Protein AF-A0A366D692-F1 (afdb_monomer_lite)

Foldseek 3Di:
DDPPQPVQLVVLQVLCVVVCVVLDDPLVVLVCLVVLVCVVSLVSVVVVVPDDPVRSVVVSVVSSVPSVSSVCSNCVPPDPSSNVVSVVSNVVVVPPPPPDDDDD

Sequence (104 aa):
MGDVTPEYRELVAATFAGDYADGAVDHDALRRIHAGAFDPWLSVLDRSGLFDAHALANLAERWRADPRVLLDALLADADDVTRRRWLSAWSALNQPSESAKDYA

Organism: NCBI:txid208602

Radius of gyration: 15.49 Å; chains: 1; bounding box: 27×56×32 Å

Secondary structure (DSSP, 8-state):
-----SHHHHHHHHHHTTTSTT----HHHHHHHHTT--HHHHHHHHHHT-S-HHHHHHHHHHHHH-THHHHHHHTSSS-HHHHHHHHHHHHHHHS----S----

pLDDT: mean 76.45, std 12.73, range [39.16, 88.94]

Structure (mmCIF, N/CA/C/O backbone):
data_AF-A0A366D692-F1
#
_entry.id   AF-A0A366D692-F1
#
loop_
_atom_site.group_PDB
_atom_site.id
_atom_site.type_symbol
_atom_site.label_atom_id
_atom_site.label_alt_id
_atom_site.label_comp_id
_atom_site.label_asym_id
_atom_site.label_entity_id
_atom_site.label_seq_id
_atom_site.pdbx_PDB_ins_code
_atom_site.Cartn_x
_atom_site.Cartn_y
_atom_site.Cartn_z
_atom_site.occupancy
_atom_site.B_iso_or_equiv
_atom_site.auth_seq_id
_atom_site.auth_comp_id
_atom_site.auth_asym_id
_atom_site.auth_atom_id
_atom_site.pdbx_PDB_model_num
ATOM 1 N N . MET A 1 1 ? 6.276 -20.454 11.772 1.00 39.16 1 MET A N 1
ATOM 2 C CA . MET A 1 1 ? 5.204 -19.620 11.195 1.00 39.16 1 MET A CA 1
ATOM 3 C C . MET A 1 1 ? 5.908 -18.643 10.276 1.00 39.16 1 MET A C 1
ATOM 5 O O . MET A 1 1 ? 6.674 -17.838 10.782 1.00 39.16 1 MET A O 1
ATOM 9 N N . GLY A 1 2 ? 5.842 -18.882 8.963 1.00 45.62 2 GLY A N 1
ATOM 10 C CA . GLY A 1 2 ? 6.670 -18.183 7.978 1.00 45.62 2 GLY A CA 1
ATOM 11 C C . GLY A 1 2 ? 6.321 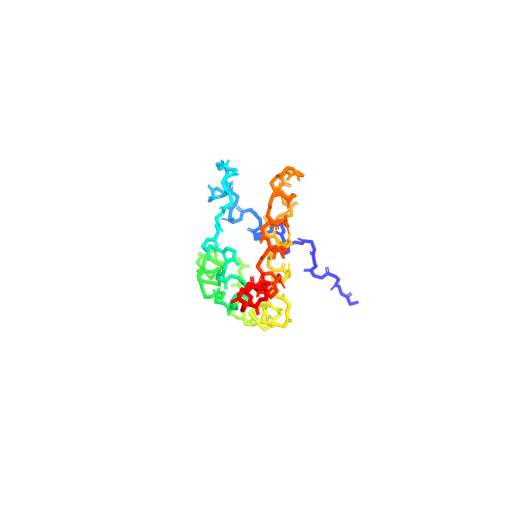-16.703 7.920 1.00 45.62 2 GLY A C 1
ATOM 12 O O . GLY A 1 2 ? 5.152 -16.344 7.812 1.00 45.62 2 GLY A O 1
ATOM 13 N N . ASP A 1 3 ? 7.344 -15.875 8.044 1.00 48.22 3 ASP A N 1
ATOM 14 C CA . ASP A 1 3 ? 7.315 -14.440 7.816 1.00 48.22 3 ASP A CA 1
ATOM 15 C C . ASP A 1 3 ? 6.992 -14.205 6.328 1.00 48.22 3 ASP A C 1
ATOM 17 O O . ASP A 1 3 ? 7.857 -14.328 5.470 1.00 48.22 3 ASP A O 1
ATOM 21 N N . VAL A 1 4 ? 5.721 -13.966 5.989 1.00 54.50 4 VAL A N 1
ATOM 22 C CA . VAL A 1 4 ? 5.256 -13.730 4.599 1.00 54.50 4 VAL A CA 1
ATOM 23 C C . VAL A 1 4 ? 5.596 -12.299 4.132 1.00 54.50 4 VAL A C 1
ATOM 25 O O . VAL A 1 4 ? 4.884 -11.704 3.330 1.00 54.50 4 VAL A O 1
ATOM 28 N N . THR A 1 5 ? 6.617 -11.667 4.708 1.00 58.22 5 THR A N 1
ATOM 29 C CA . THR A 1 5 ? 6.722 -10.201 4.746 1.00 58.22 5 THR A CA 1
ATOM 30 C C . THR A 1 5 ? 7.781 -9.524 3.865 1.00 58.22 5 THR A C 1
ATOM 32 O O . THR A 1 5 ? 7.616 -8.318 3.677 1.00 58.22 5 THR A O 1
ATOM 35 N N . PRO A 1 6 ? 8.761 -10.201 3.228 1.00 57.41 6 PRO A N 1
ATOM 36 C CA . PRO A 1 6 ? 9.577 -9.580 2.176 1.00 57.41 6 PRO A CA 1
ATOM 37 C C . PRO A 1 6 ? 8.974 -9.741 0.766 1.00 57.41 6 PRO A C 1
ATOM 39 O O . PRO A 1 6 ? 8.683 -8.726 0.134 1.00 57.41 6 PRO A O 1
ATOM 42 N N . GLU A 1 7 ? 8.635 -10.965 0.329 1.00 68.12 7 GLU A N 1
ATOM 43 C CA . GLU A 1 7 ? 8.206 -11.228 -1.063 1.00 68.12 7 GLU A CA 1
ATOM 44 C C . GLU A 1 7 ? 6.994 -10.393 -1.489 1.00 68.12 7 GLU A C 1
ATOM 46 O O . GLU A 1 7 ? 6.952 -9.832 -2.579 1.00 68.12 7 GLU A O 1
ATOM 51 N N . TYR A 1 8 ? 6.003 -10.255 -0.608 1.00 74.31 8 TYR A N 1
ATOM 52 C CA . TYR A 1 8 ? 4.818 -9.457 -0.898 1.00 74.31 8 TYR A CA 1
ATOM 53 C C . TYR A 1 8 ? 5.155 -7.968 -1.108 1.00 74.31 8 TYR A C 1
ATOM 55 O O . TYR A 1 8 ? 4.624 -7.337 -2.021 1.00 74.31 8 TYR A O 1
ATOM 63 N N . ARG A 1 9 ? 6.042 -7.398 -0.284 1.00 73.38 9 ARG A N 1
ATOM 64 C CA . ARG A 1 9 ? 6.427 -5.983 -0.393 1.00 73.38 9 ARG A CA 1
ATOM 65 C C . ARG A 1 9 ? 7.209 -5.734 -1.673 1.00 73.38 9 ARG A C 1
ATOM 67 O O . ARG A 1 9 ? 6.956 -4.742 -2.344 1.00 73.38 9 ARG A O 1
ATOM 74 N N . GLU A 1 10 ? 8.095 -6.661 -2.022 1.00 75.19 10 GLU A N 1
ATOM 75 C CA . GLU A 1 10 ? 8.878 -6.625 -3.256 1.00 75.19 10 GLU A CA 1
ATOM 76 C C . GLU A 1 10 ? 7.977 -6.728 -4.494 1.00 75.19 10 GLU A C 1
ATOM 78 O O . GLU A 1 10 ? 8.127 -5.940 -5.424 1.00 75.19 10 GLU A O 1
ATOM 83 N N . LEU A 1 11 ? 6.978 -7.620 -4.490 1.00 74.56 11 LEU A N 1
ATOM 84 C CA . LEU A 1 11 ? 6.018 -7.755 -5.593 1.00 74.56 11 LEU A CA 1
ATOM 85 C C . LEU A 1 11 ? 5.143 -6.507 -5.761 1.00 74.56 11 LEU A C 1
ATOM 87 O O . LEU A 1 11 ? 4.903 -6.073 -6.889 1.00 74.56 11 LEU A O 1
ATOM 91 N N . VAL A 1 12 ? 4.681 -5.907 -4.659 1.00 75.62 12 VAL A N 1
ATOM 92 C CA . VAL A 1 12 ? 3.951 -4.633 -4.709 1.00 75.62 12 VAL A CA 1
ATOM 93 C C . VAL A 1 12 ? 4.858 -3.529 -5.242 1.00 75.62 12 VAL A C 1
ATOM 95 O O . VAL A 1 12 ? 4.493 -2.883 -6.219 1.00 75.62 12 VAL A O 1
ATOM 98 N N . ALA A 1 13 ? 6.054 -3.350 -4.680 1.00 76.62 13 ALA A N 1
ATOM 99 C CA . ALA A 1 13 ? 7.000 -2.344 -5.152 1.00 76.62 13 ALA A CA 1
ATOM 100 C C . ALA A 1 13 ? 7.297 -2.504 -6.651 1.00 76.62 13 ALA A C 1
ATOM 102 O O . ALA A 1 13 ? 7.159 -1.544 -7.400 1.00 76.62 13 ALA A O 1
ATOM 103 N N . ALA A 1 14 ? 7.587 -3.723 -7.114 1.00 77.12 14 ALA A N 1
ATOM 104 C CA . ALA A 1 14 ? 7.856 -4.013 -8.520 1.00 77.12 14 ALA A CA 1
ATOM 105 C C . ALA A 1 14 ? 6.653 -3.723 -9.434 1.00 77.12 14 ALA A C 1
ATOM 107 O O . ALA A 1 14 ? 6.826 -3.200 -10.533 1.00 77.12 14 ALA A O 1
ATOM 108 N N . THR A 1 15 ? 5.430 -4.021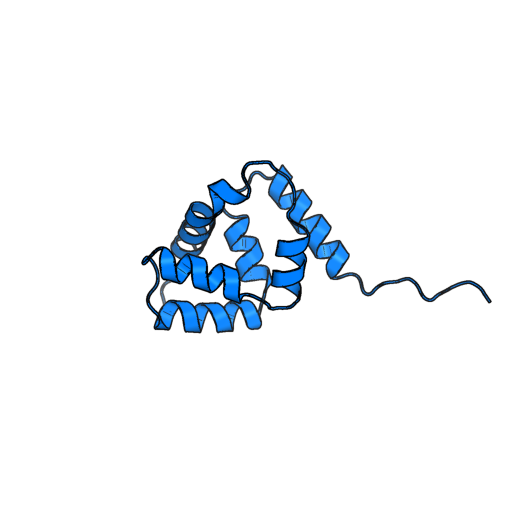 -8.978 1.00 76.12 15 THR A N 1
ATOM 109 C CA . THR A 1 15 ? 4.200 -3.764 -9.747 1.00 76.12 15 THR A CA 1
ATOM 110 C C . THR A 1 15 ? 3.961 -2.266 -9.948 1.00 76.12 15 THR A C 1
ATOM 112 O O . THR A 1 15 ? 3.455 -1.861 -10.994 1.00 76.12 15 THR A O 1
ATOM 115 N N . PHE A 1 16 ? 4.347 -1.438 -8.973 1.00 71.00 16 PHE A N 1
ATOM 116 C CA . PHE A 1 16 ? 4.100 0.003 -8.998 1.00 71.00 16 PHE A CA 1
ATOM 117 C C . PHE A 1 16 ? 5.341 0.869 -9.286 1.00 71.00 16 PHE A C 1
ATOM 119 O O . PHE A 1 16 ? 5.210 2.084 -9.428 1.00 71.00 16 PHE A O 1
ATOM 126 N N . ALA A 1 17 ? 6.533 0.282 -9.422 1.00 66.50 17 ALA A N 1
ATOM 127 C CA . ALA A 1 17 ? 7.794 1.006 -9.617 1.00 66.50 17 ALA A CA 1
ATOM 128 C C . ALA A 1 17 ? 7.772 1.971 -10.819 1.00 66.50 17 ALA A C 1
ATOM 130 O O . ALA A 1 17 ? 8.396 3.028 -10.776 1.00 66.50 17 ALA A O 1
ATOM 131 N N . GLY A 1 18 ? 7.022 1.642 -11.878 1.00 57.88 18 GLY A N 1
ATOM 132 C CA . GLY A 1 18 ? 6.878 2.493 -13.065 1.00 57.88 18 GLY A CA 1
ATOM 133 C C . GLY A 1 18 ? 5.959 3.707 -12.888 1.00 57.88 18 GLY A C 1
ATOM 134 O O . GLY A 1 18 ? 6.144 4.700 -13.585 1.00 57.88 18 GLY A O 1
ATOM 135 N N . ASP A 1 19 ? 5.005 3.652 -11.955 1.00 63.16 19 ASP A N 1
ATOM 136 C CA . ASP A 1 19 ? 4.025 4.727 -11.714 1.00 63.16 19 ASP A CA 1
ATOM 137 C C . ASP A 1 19 ? 4.627 5.850 -10.846 1.00 63.16 19 ASP A C 1
ATOM 139 O O . ASP A 1 19 ? 4.260 7.017 -10.956 1.00 63.16 19 ASP A O 1
ATOM 143 N N . TYR A 1 20 ? 5.627 5.504 -10.025 1.00 59.84 20 TYR A N 1
ATOM 144 C CA . TYR A 1 20 ? 6.264 6.404 -9.057 1.00 59.84 20 TYR A CA 1
ATOM 145 C C . TYR A 1 20 ? 7.677 6.875 -9.454 1.00 59.84 20 TYR A C 1
ATOM 147 O O . TYR A 1 20 ? 8.319 7.610 -8.698 1.00 59.84 20 TYR A O 1
ATOM 155 N N . ALA A 1 21 ? 8.161 6.490 -10.640 1.00 53.28 21 ALA A N 1
ATOM 156 C CA . ALA A 1 21 ? 9.529 6.744 -11.106 1.00 53.28 21 ALA A CA 1
ATOM 157 C C . ALA A 1 21 ? 9.885 8.236 -11.303 1.00 53.28 21 ALA A C 1
ATOM 159 O O . ALA A 1 21 ? 11.065 8.577 -11.314 1.00 53.28 21 ALA A O 1
ATOM 160 N N . ASP A 1 22 ? 8.902 9.139 -11.413 1.00 57.84 22 ASP A N 1
ATOM 161 C CA . ASP A 1 22 ? 9.153 10.583 -11.594 1.00 57.84 22 ASP A CA 1
ATOM 162 C C . ASP A 1 22 ? 9.508 11.313 -10.277 1.00 57.84 22 ASP A C 1
ATOM 164 O O . ASP A 1 22 ? 9.791 12.509 -10.257 1.00 57.84 22 ASP A O 1
ATOM 168 N N . GLY A 1 23 ? 9.498 10.616 -9.132 1.00 56.47 23 GLY A N 1
ATOM 169 C CA . GLY A 1 23 ? 9.880 11.194 -7.834 1.00 56.47 23 GLY A CA 1
ATOM 170 C C . GLY A 1 23 ? 8.892 12.234 -7.280 1.00 56.47 23 GLY A C 1
ATOM 171 O O . GLY A 1 23 ? 9.128 12.820 -6.213 1.00 56.47 23 GLY A O 1
ATOM 172 N N . ALA A 1 24 ? 7.771 12.454 -7.970 1.00 61.53 24 ALA A N 1
ATOM 173 C CA . ALA A 1 24 ? 6.638 13.210 -7.469 1.00 61.53 24 ALA A CA 1
ATOM 174 C C . ALA A 1 24 ? 5.881 12.374 -6.426 1.00 61.53 24 ALA A C 1
ATOM 176 O O . ALA A 1 24 ? 5.527 11.218 -6.655 1.00 61.53 24 ALA A O 1
ATOM 177 N N . VAL A 1 25 ? 5.640 12.956 -5.249 1.00 65.81 25 VAL A N 1
ATOM 178 C CA . VAL A 1 25 ? 4.751 12.339 -4.259 1.00 65.81 25 VAL A CA 1
ATOM 179 C C . VAL A 1 25 ? 3.334 12.467 -4.792 1.00 65.81 25 VAL A C 1
ATOM 181 O O . VAL A 1 25 ? 2.819 13.581 -4.909 1.00 65.81 25 VAL A O 1
ATOM 184 N N . ASP A 1 26 ? 2.689 11.344 -5.083 1.00 78.62 26 ASP A N 1
ATOM 185 C CA . ASP A 1 26 ? 1.287 11.361 -5.471 1.00 78.62 26 ASP A CA 1
ATOM 186 C C . ASP A 1 26 ? 0.423 11.590 -4.218 1.00 78.62 26 ASP A C 1
ATOM 188 O O . ASP A 1 26 ? 0.091 10.681 -3.453 1.00 78.62 26 ASP A O 1
ATOM 192 N N . HIS A 1 27 ? 0.128 12.863 -3.939 1.00 76.50 27 HIS A N 1
ATOM 193 C CA . HIS A 1 27 ? -0.644 13.271 -2.760 1.00 76.50 27 HIS A CA 1
ATOM 194 C C . HIS A 1 27 ? -2.069 12.704 -2.773 1.00 76.50 27 HIS A C 1
ATOM 196 O O . HIS A 1 27 ? -2.682 12.547 -1.715 1.00 76.50 27 HIS A O 1
ATOM 202 N N . ASP A 1 28 ? -2.608 12.417 -3.955 1.00 80.44 28 ASP A N 1
ATOM 203 C CA . ASP A 1 28 ? -3.949 11.877 -4.134 1.00 80.44 28 ASP A CA 1
ATOM 204 C C . ASP A 1 28 ? -3.970 10.377 -3.802 1.00 80.44 28 ASP A C 1
ATOM 206 O O . ASP A 1 28 ? -4.826 9.917 -3.041 1.00 80.44 28 ASP A O 1
ATOM 210 N N . ALA A 1 29 ? -2.949 9.637 -4.247 1.00 82.44 29 ALA A N 1
ATOM 211 C CA . ALA A 1 29 ? -2.669 8.280 -3.792 1.00 82.44 29 ALA A CA 1
ATOM 212 C C . ALA A 1 29 ? -2.498 8.229 -2.263 1.00 82.44 29 ALA A C 1
ATOM 214 O O . ALA A 1 29 ? -3.170 7.448 -1.590 1.00 82.44 29 ALA A O 1
ATOM 215 N N . LEU A 1 30 ? -1.680 9.117 -1.690 1.00 84.56 30 LEU A N 1
ATOM 216 C CA . LEU A 1 30 ? -1.425 9.160 -0.248 1.00 84.56 30 LEU A CA 1
ATOM 217 C C . LEU A 1 30 ? -2.708 9.394 0.570 1.00 84.56 30 LEU A C 1
ATOM 219 O O . LEU A 1 30 ? -2.942 8.712 1.568 1.00 84.56 30 LEU A O 1
ATOM 223 N N . ARG A 1 31 ? -3.575 10.314 0.122 1.00 84.38 31 ARG A N 1
ATOM 224 C CA . ARG A 1 31 ? -4.884 10.568 0.748 1.00 84.38 31 ARG A CA 1
ATOM 225 C C . ARG A 1 31 ? -5.827 9.380 0.639 1.00 84.38 31 ARG A C 1
ATOM 227 O O . ARG A 1 31 ? -6.526 9.088 1.602 1.00 84.38 31 ARG A O 1
ATOM 234 N N . ARG A 1 32 ? -5.856 8.687 -0.500 1.00 86.06 32 ARG A N 1
ATOM 235 C CA . ARG A 1 32 ? -6.677 7.479 -0.673 1.00 86.06 32 ARG A CA 1
ATOM 236 C C . ARG A 1 32 ? -6.223 6.344 0.246 1.00 86.06 32 ARG A C 1
ATOM 238 O O . ARG A 1 32 ? -7.077 5.727 0.876 1.00 86.06 32 ARG A O 1
ATOM 245 N N . ILE A 1 33 ? -4.912 6.116 0.379 1.00 87.38 33 ILE A N 1
ATOM 246 C CA . ILE A 1 33 ? -4.348 5.139 1.332 1.00 87.38 33 ILE A CA 1
ATOM 247 C C . ILE A 1 33 ? -4.744 5.522 2.760 1.00 87.38 33 ILE A C 1
ATOM 249 O O . ILE A 1 33 ? -5.210 4.679 3.523 1.00 87.38 33 ILE A O 1
ATOM 253 N N . HIS A 1 34 ? -4.612 6.803 3.111 1.00 85.06 34 HIS A N 1
ATOM 254 C CA . HIS A 1 34 ? -4.977 7.317 4.433 1.00 85.06 34 HIS A CA 1
ATOM 255 C C . HIS A 1 34 ? -6.478 7.185 4.733 1.00 85.06 34 HIS A C 1
ATOM 257 O O . HIS A 1 34 ? -6.854 6.808 5.838 1.00 85.06 34 HIS A O 1
ATOM 263 N N . ALA A 1 35 ? -7.334 7.393 3.730 1.00 85.06 35 ALA A N 1
ATOM 264 C CA . ALA A 1 35 ? -8.785 7.228 3.822 1.00 85.06 35 ALA A CA 1
ATOM 265 C C . ALA A 1 35 ? -9.260 5.760 3.771 1.00 85.06 35 ALA A C 1
ATOM 267 O O . ALA A 1 35 ? -10.462 5.505 3.856 1.00 85.06 35 ALA A O 1
ATOM 268 N N . GLY A 1 36 ? -8.354 4.790 3.603 1.00 85.56 36 GLY A N 1
ATOM 269 C CA . GLY A 1 36 ? -8.696 3.368 3.504 1.00 85.56 36 GLY A CA 1
ATOM 270 C C . GLY A 1 36 ? -9.273 2.935 2.150 1.00 85.56 36 GLY A C 1
ATOM 271 O O . GLY A 1 36 ? -9.840 1.846 2.027 1.00 85.56 36 GLY A O 1
ATOM 272 N N . ALA A 1 37 ? -9.155 3.777 1.124 1.00 87.69 37 ALA A N 1
ATOM 273 C CA . ALA A 1 37 ? -9.688 3.537 -0.211 1.00 87.69 37 ALA A CA 1
ATOM 274 C C . ALA A 1 37 ? -8.722 2.687 -1.053 1.00 87.69 37 ALA A C 1
ATOM 276 O O . ALA A 1 37 ? -8.176 3.171 -2.035 1.00 87.69 37 ALA A O 1
ATOM 277 N N . PHE A 1 38 ? -8.504 1.423 -0.675 1.00 87.75 38 PHE A N 1
ATOM 278 C CA . PHE A 1 38 ? -7.477 0.566 -1.293 1.00 87.75 38 PHE A CA 1
ATOM 279 C C . PHE A 1 38 ? -7.871 -0.141 -2.601 1.00 87.75 38 PHE A C 1
ATOM 281 O O . PHE A 1 38 ? -7.051 -0.830 -3.204 1.00 87.75 38 PHE A O 1
ATOM 288 N N . ASP A 1 39 ? -9.115 0.026 -3.041 1.00 85.31 39 ASP A N 1
ATOM 289 C CA . ASP A 1 39 ? -9.690 -0.604 -4.236 1.00 85.31 39 ASP A CA 1
ATOM 290 C C . ASP A 1 39 ? -8.823 -0.511 -5.515 1.00 85.31 39 ASP A C 1
ATOM 292 O O . ASP A 1 39 ? -8.632 -1.536 -6.179 1.00 85.31 39 ASP A O 1
ATOM 296 N N . PRO A 1 40 ? -8.214 0.650 -5.856 1.00 84.12 40 PRO A N 1
ATOM 297 C CA . PRO A 1 40 ? -7.371 0.738 -7.046 1.00 84.12 40 PRO A CA 1
ATOM 298 C C . PRO A 1 40 ? -6.077 -0.078 -6.923 1.00 84.12 40 PRO A C 1
ATOM 300 O O . PRO A 1 40 ? -5.647 -0.663 -7.913 1.00 84.12 40 PRO A O 1
ATOM 303 N N . TRP A 1 41 ? -5.488 -0.198 -5.727 1.00 87.75 41 TRP A N 1
ATOM 304 C CA . TRP A 1 41 ? -4.310 -1.050 -5.524 1.00 87.75 41 TRP A CA 1
ATOM 305 C C . TRP A 1 41 ? -4.673 -2.531 -5.614 1.00 87.75 41 TRP A C 1
ATOM 307 O O . TRP A 1 41 ? -3.976 -3.280 -6.292 1.00 87.75 41 TRP A O 1
ATOM 317 N N . LEU A 1 42 ? -5.789 -2.950 -5.005 1.00 87.06 42 LEU A N 1
ATOM 318 C CA . LEU A 1 42 ? -6.273 -4.333 -5.107 1.00 87.06 42 LEU A CA 1
ATOM 319 C C . LEU A 1 42 ? -6.586 -4.716 -6.556 1.00 87.06 42 LEU A C 1
ATOM 321 O O . LEU A 1 42 ? -6.215 -5.801 -6.981 1.00 87.06 42 LEU A O 1
ATOM 325 N N . SER A 1 43 ? -7.202 -3.816 -7.326 1.00 86.19 43 SER A N 1
ATOM 326 C CA . SER A 1 43 ? -7.520 -4.050 -8.742 1.00 86.19 43 SER A CA 1
ATOM 327 C C . SER A 1 43 ? -6.272 -4.230 -9.611 1.00 86.19 43 SER A C 1
ATOM 329 O O . SER A 1 43 ? -6.275 -5.015 -10.558 1.00 86.19 43 SER A O 1
ATOM 331 N N . VAL A 1 44 ? -5.191 -3.506 -9.307 1.00 85.25 44 VAL A N 1
ATOM 332 C CA . VAL A 1 44 ? -3.907 -3.670 -10.005 1.00 85.25 44 VAL A CA 1
ATOM 333 C C . VAL A 1 44 ? -3.246 -4.997 -9.627 1.00 85.25 44 VAL A C 1
ATOM 335 O O . VAL A 1 44 ? -2.744 -5.690 -10.510 1.00 85.25 44 VAL A O 1
ATOM 338 N N . LEU A 1 45 ? -3.289 -5.384 -8.347 1.00 84.38 45 LEU A N 1
ATOM 339 C CA . LEU A 1 45 ? -2.758 -6.670 -7.879 1.00 84.38 45 LEU A CA 1
ATOM 340 C C . LEU A 1 45 ? -3.567 -7.873 -8.388 1.00 84.38 45 LEU A C 1
ATOM 342 O O . LEU A 1 45 ? -2.989 -8.912 -8.682 1.00 84.38 45 LEU A O 1
ATOM 346 N N . ASP A 1 46 ? -4.882 -7.732 -8.537 1.00 86.06 46 ASP A N 1
ATOM 347 C CA . ASP A 1 46 ? -5.742 -8.729 -9.183 1.00 86.06 46 ASP A CA 1
ATOM 348 C C . ASP A 1 46 ? -5.368 -8.891 -10.663 1.00 86.06 46 ASP A C 1
ATOM 350 O O . ASP A 1 46 ? -5.139 -9.999 -11.149 1.00 86.06 46 ASP A O 1
ATOM 354 N N . ARG A 1 47 ? -5.182 -7.769 -11.373 1.00 82.94 47 ARG A N 1
ATOM 355 C CA . ARG A 1 47 ? -4.795 -7.773 -12.790 1.00 82.94 47 ARG A CA 1
ATOM 356 C C . ARG A 1 47 ? -3.380 -8.297 -13.034 1.00 82.94 47 ARG A C 1
ATOM 358 O O . ARG A 1 47 ? -3.123 -8.815 -14.121 1.00 82.94 47 ARG A O 1
ATOM 365 N N . SER A 1 48 ? -2.465 -8.163 -12.075 1.00 80.56 48 SER A N 1
ATOM 366 C CA . SER A 1 48 ? -1.114 -8.717 -12.213 1.00 80.56 48 SER A CA 1
ATOM 367 C C . SER A 1 48 ? -1.119 -10.249 -12.222 1.00 80.56 48 SER A C 1
ATOM 369 O O . SER A 1 48 ? -0.174 -10.853 -12.726 1.00 80.56 48 SER A O 1
ATOM 371 N N . GLY A 1 49 ? -2.180 -10.881 -11.698 1.00 82.19 49 GLY A N 1
ATOM 372 C CA . GLY A 1 49 ? -2.308 -12.336 -11.604 1.00 82.19 49 GLY A CA 1
ATOM 373 C C . GLY A 1 49 ? -1.335 -12.976 -10.610 1.00 82.19 49 GLY A C 1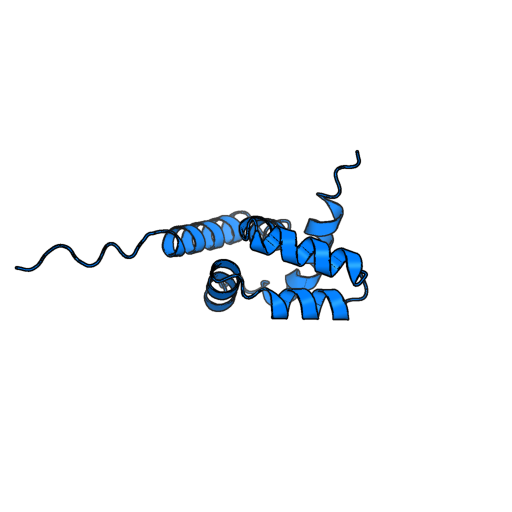
ATOM 374 O O . GLY A 1 49 ? -1.223 -14.198 -10.569 1.00 82.19 49 GLY A O 1
ATOM 375 N N . LEU A 1 50 ? -0.621 -12.163 -9.823 1.00 79.06 50 LEU A N 1
ATOM 376 C CA . LEU A 1 50 ? 0.366 -12.614 -8.837 1.00 79.06 50 LEU A CA 1
ATOM 377 C C . LEU A 1 50 ? -0.276 -12.998 -7.498 1.00 79.06 50 LEU A C 1
ATOM 379 O O . LEU A 1 50 ? 0.363 -13.650 -6.676 1.00 79.06 50 LEU A O 1
ATOM 383 N N . PHE A 1 51 ? -1.523 -12.580 -7.271 1.00 82.31 51 PHE A N 1
ATOM 384 C CA . PHE A 1 51 ? -2.241 -12.775 -6.018 1.00 82.31 51 PHE A CA 1
ATOM 385 C C . PHE A 1 51 ? -3.576 -13.477 -6.255 1.00 82.31 51 PHE A C 1
ATOM 387 O O . PHE A 1 51 ? -4.392 -13.027 -7.054 1.00 82.31 51 PHE A O 1
ATOM 394 N N . ASP A 1 52 ? -3.830 -14.548 -5.504 1.00 83.06 52 ASP A N 1
ATOM 395 C CA . ASP A 1 52 ? -5.147 -15.180 -5.455 1.00 83.06 52 ASP A CA 1
ATOM 396 C C . ASP A 1 52 ? -6.174 -14.299 -4.727 1.00 83.06 52 ASP A C 1
ATOM 398 O O . ASP A 1 52 ? -5.841 -13.524 -3.824 1.00 83.06 52 ASP A O 1
ATOM 402 N N . ALA A 1 53 ? -7.462 -14.509 -5.018 1.00 84.81 53 ALA A N 1
ATOM 403 C CA . ALA A 1 53 ? -8.567 -13.782 -4.384 1.00 84.81 53 ALA A CA 1
ATOM 404 C C . ALA A 1 53 ? -8.540 -13.843 -2.841 1.00 84.81 53 ALA A C 1
ATOM 406 O O . ALA A 1 53 ? -8.880 -12.871 -2.166 1.00 84.81 53 ALA A O 1
ATOM 407 N N . HIS A 1 54 ? -8.096 -14.967 -2.265 1.00 85.12 54 HIS A N 1
ATOM 408 C CA . HIS A 1 54 ? -7.954 -15.108 -0.812 1.00 85.12 54 HIS A CA 1
ATOM 409 C C . HIS A 1 54 ? -6.797 -14.261 -0.257 1.00 85.12 54 HIS A C 1
ATOM 411 O O . HIS A 1 54 ? -6.916 -13.674 0.819 1.00 85.12 54 HIS A O 1
ATOM 417 N N . ALA A 1 55 ? -5.687 -14.169 -0.996 1.00 84.94 55 ALA A N 1
ATOM 418 C CA . ALA A 1 55 ? -4.553 -13.333 -0.623 1.00 84.94 55 ALA A CA 1
ATOM 419 C C . ALA A 1 55 ? -4.934 -11.847 -0.681 1.00 84.94 55 ALA A C 1
ATOM 421 O O . ALA A 1 55 ? -4.654 -11.119 0.268 1.00 84.94 55 ALA A O 1
ATOM 422 N N . LEU A 1 56 ? -5.651 -11.424 -1.728 1.00 86.38 56 LEU A N 1
ATOM 423 C CA . LEU A 1 56 ? -6.162 -10.056 -1.868 1.00 86.38 56 LEU A CA 1
ATOM 424 C C . LEU A 1 56 ? -7.138 -9.676 -0.750 1.00 86.38 56 LEU A C 1
ATOM 426 O O . LEU A 1 56 ? -7.032 -8.584 -0.196 1.00 86.38 56 LEU A O 1
ATOM 430 N N . ALA A 1 57 ? -8.054 -10.574 -0.375 1.00 87.12 57 ALA A N 1
ATOM 431 C CA . ALA A 1 57 ? -8.996 -10.331 0.717 1.00 87.12 57 ALA A CA 1
ATOM 432 C C . ALA A 1 57 ? -8.276 -10.133 2.062 1.00 87.12 57 ALA A C 1
ATOM 434 O O . ALA A 1 57 ? -8.509 -9.138 2.747 1.00 87.12 57 ALA A O 1
ATOM 435 N N . ASN A 1 58 ? -7.343 -11.028 2.399 1.00 87.31 58 ASN A N 1
ATOM 436 C CA . ASN A 1 58 ? -6.540 -10.919 3.619 1.00 87.31 58 ASN A CA 1
ATOM 437 C C . ASN A 1 58 ? -5.693 -9.635 3.623 1.00 87.31 58 ASN A C 1
ATOM 439 O O . ASN A 1 58 ? -5.547 -8.951 4.636 1.00 87.31 58 ASN A O 1
ATOM 443 N N . LEU A 1 59 ? -5.162 -9.266 2.460 1.00 84.56 59 LEU A N 1
ATOM 444 C CA . LEU A 1 59 ? -4.368 -8.064 2.301 1.00 84.56 59 LEU A CA 1
ATOM 445 C C . LEU A 1 59 ? -5.197 -6.789 2.490 1.00 84.56 59 LEU A C 1
ATOM 447 O O . LEU A 1 59 ? -4.766 -5.879 3.198 1.00 84.56 59 LEU A O 1
ATOM 451 N N . ALA A 1 60 ? -6.413 -6.759 1.945 1.00 87.69 60 ALA A N 1
ATOM 452 C CA . ALA A 1 60 ? -7.359 -5.669 2.138 1.00 87.69 60 ALA A CA 1
ATOM 453 C C . ALA A 1 60 ? -7.722 -5.476 3.619 1.00 87.69 60 ALA A C 1
ATOM 455 O O . ALA A 1 60 ? -7.782 -4.342 4.097 1.00 87.69 60 ALA A O 1
ATOM 456 N N . GLU A 1 61 ? -7.937 -6.565 4.364 1.00 88.69 61 GLU A N 1
ATOM 457 C CA . GLU A 1 61 ? -8.171 -6.497 5.812 1.00 88.69 61 GLU A CA 1
ATOM 458 C C . GLU A 1 61 ? -6.954 -5.939 6.553 1.00 88.69 61 GLU A C 1
ATOM 460 O O . GLU A 1 61 ? -7.091 -5.071 7.417 1.00 88.69 61 GLU A O 1
ATOM 465 N N . ARG A 1 62 ? -5.751 -6.372 6.168 1.00 88.44 62 ARG A N 1
ATOM 466 C CA . ARG A 1 62 ? -4.498 -5.925 6.784 1.00 88.44 62 ARG A CA 1
ATOM 467 C C . ARG A 1 62 ? -4.225 -4.445 6.537 1.00 88.44 62 ARG A C 1
ATOM 469 O O . ARG A 1 62 ? -3.832 -3.742 7.461 1.00 88.44 62 ARG A O 1
ATOM 476 N N . TRP A 1 63 ? -4.479 -3.961 5.324 1.00 88.94 63 TRP A N 1
ATOM 477 C CA . TRP A 1 63 ? -4.356 -2.545 4.983 1.00 88.94 63 TRP A CA 1
ATOM 478 C C . TRP A 1 63 ? -5.411 -1.683 5.677 1.00 88.94 63 TRP A C 1
ATOM 480 O O . TRP A 1 63 ? -5.114 -0.568 6.092 1.00 88.94 63 TRP A O 1
ATOM 490 N N . ARG A 1 64 ? -6.638 -2.190 5.854 1.00 86.81 64 ARG A N 1
ATOM 491 C CA . ARG A 1 64 ? -7.675 -1.498 6.640 1.00 86.81 64 ARG A CA 1
ATOM 492 C C . ARG A 1 64 ? -7.323 -1.412 8.119 1.00 86.81 64 ARG A C 1
ATOM 494 O O . ARG A 1 64 ? -7.631 -0.402 8.742 1.00 86.81 64 ARG A O 1
ATOM 501 N N . ALA A 1 65 ? -6.697 -2.450 8.668 1.00 88.62 65 ALA A N 1
ATOM 502 C CA . ALA A 1 65 ? -6.221 -2.446 10.045 1.00 88.62 65 ALA A CA 1
ATOM 503 C C . ALA A 1 65 ? -5.021 -1.504 10.236 1.00 88.62 65 ALA A C 1
ATOM 505 O O . ALA A 1 65 ? -4.966 -0.786 11.233 1.00 88.62 65 ALA A O 1
ATOM 506 N N . ASP A 1 66 ? -4.081 -1.490 9.284 1.00 86.12 66 ASP A N 1
ATOM 507 C CA . ASP A 1 66 ? -2.937 -0.581 9.291 1.00 86.12 66 ASP A CA 1
ATOM 508 C C . ASP A 1 66 ? -2.564 -0.111 7.866 1.00 86.12 66 ASP A C 1
ATOM 510 O O . ASP A 1 66 ? -1.847 -0.813 7.140 1.00 86.12 66 ASP A O 1
ATOM 514 N N . PRO A 1 67 ? -2.988 1.099 7.449 1.00 86.88 67 PRO A N 1
ATOM 515 C CA . PRO A 1 67 ? -2.708 1.623 6.110 1.00 86.88 67 PRO A CA 1
ATOM 516 C C . PRO A 1 67 ? -1.213 1.866 5.865 1.00 86.88 67 PRO A C 1
ATOM 518 O O . PRO A 1 67 ? -0.772 1.948 4.715 1.00 86.88 67 PRO A O 1
ATOM 521 N N . ARG A 1 68 ? -0.401 1.936 6.931 1.00 84.56 68 ARG A N 1
ATOM 522 C CA . ARG A 1 68 ? 1.058 2.040 6.817 1.00 84.56 68 ARG A CA 1
ATOM 523 C C . ARG A 1 68 ? 1.688 0.809 6.180 1.00 84.56 68 ARG A C 1
ATOM 525 O O . ARG A 1 68 ? 2.742 0.943 5.572 1.00 84.56 68 ARG A O 1
ATOM 532 N N . VAL A 1 69 ? 1.048 -0.358 6.265 1.00 86.31 69 VAL A N 1
ATOM 533 C CA . VAL A 1 69 ? 1.552 -1.590 5.641 1.00 86.31 69 VAL A CA 1
ATOM 534 C C . VAL A 1 69 ? 1.656 -1.440 4.124 1.00 86.31 69 VAL A C 1
ATOM 536 O O . VAL A 1 69 ? 2.642 -1.880 3.536 1.00 86.31 69 VAL A O 1
ATOM 539 N N . LEU A 1 70 ? 0.667 -0.803 3.490 1.00 85.00 70 LEU A N 1
ATOM 540 C CA . LEU A 1 70 ? 0.705 -0.523 2.054 1.00 85.00 70 LEU A CA 1
ATOM 541 C C . LEU A 1 70 ? 1.762 0.537 1.729 1.00 85.00 70 LEU A C 1
ATOM 543 O O . LEU A 1 70 ? 2.536 0.358 0.795 1.00 85.00 70 LEU A O 1
ATOM 547 N N . LEU A 1 71 ? 1.834 1.609 2.523 1.00 84.62 71 LEU A N 1
ATOM 548 C CA . LEU A 1 71 ? 2.828 2.668 2.334 1.00 84.62 71 LEU A CA 1
ATOM 549 C C . LEU A 1 71 ? 4.265 2.127 2.389 1.00 84.62 71 LEU A C 1
ATOM 551 O O . LEU A 1 71 ? 5.078 2.449 1.529 1.00 84.62 71 LEU A O 1
ATOM 555 N N . ASP A 1 72 ? 4.574 1.294 3.380 1.00 84.56 72 ASP A N 1
ATOM 556 C CA . ASP A 1 72 ? 5.899 0.691 3.543 1.00 84.56 72 ASP A CA 1
ATOM 557 C C . ASP A 1 72 ? 6.230 -0.266 2.386 1.00 84.56 72 ASP A C 1
ATOM 559 O O . ASP A 1 72 ? 7.359 -0.284 1.905 1.00 84.56 72 ASP A O 1
ATOM 563 N N . ALA A 1 73 ? 5.229 -0.999 1.879 1.00 84.81 73 ALA A N 1
ATOM 564 C CA . ALA A 1 73 ? 5.378 -1.860 0.706 1.00 84.81 73 ALA A CA 1
ATOM 565 C C . ALA A 1 73 ? 5.671 -1.061 -0.575 1.00 84.81 73 ALA A C 1
ATOM 567 O O . ALA A 1 73 ? 6.567 -1.428 -1.326 1.00 84.81 73 ALA A O 1
ATOM 568 N N . LEU A 1 74 ? 4.976 0.059 -0.801 1.00 81.44 74 LEU A N 1
ATOM 569 C CA . LEU A 1 74 ? 5.240 0.953 -1.938 1.00 81.44 74 LEU A CA 1
ATOM 570 C C . LEU A 1 74 ? 6.642 1.580 -1.875 1.00 81.44 74 LEU A C 1
ATOM 572 O O . LEU A 1 74 ? 7.243 1.864 -2.906 1.00 81.44 74 LEU A O 1
ATOM 576 N N . LEU A 1 75 ? 7.171 1.783 -0.667 1.00 81.06 75 LEU A N 1
ATOM 577 C CA . LEU A 1 75 ? 8.477 2.397 -0.420 1.00 81.06 75 LEU A CA 1
ATOM 578 C C . LEU A 1 75 ? 9.611 1.380 -0.220 1.00 81.06 75 LEU A C 1
ATOM 580 O O . LEU A 1 75 ? 10.720 1.786 0.148 1.00 81.06 75 LEU A O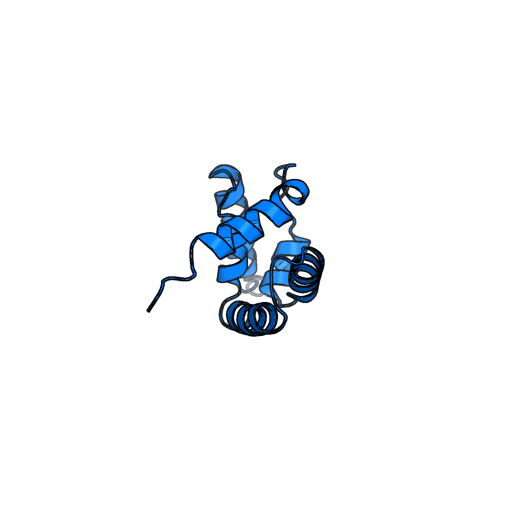 1
ATOM 584 N N . ALA A 1 76 ? 9.358 0.085 -0.429 1.00 82.81 76 ALA A N 1
ATOM 585 C CA . ALA A 1 76 ? 10.355 -0.959 -0.207 1.00 82.81 76 ALA A CA 1
ATOM 586 C C . ALA A 1 76 ? 11.563 -0.796 -1.148 1.00 82.81 76 ALA A C 1
ATOM 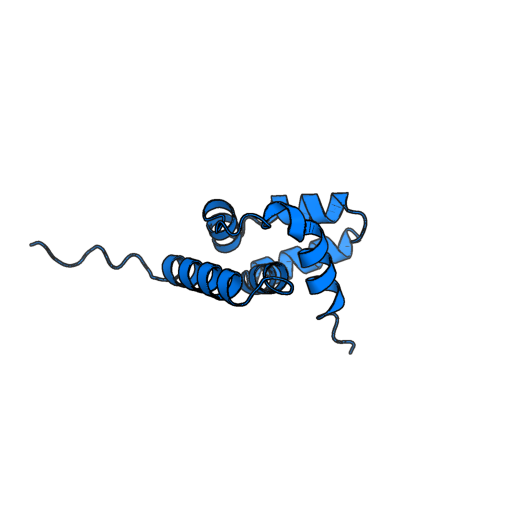588 O O . ALA A 1 76 ? 12.698 -0.824 -0.677 1.00 82.81 76 ALA A O 1
ATOM 589 N N . ASP A 1 77 ? 11.310 -0.524 -2.432 1.00 74.94 77 ASP A N 1
ATOM 590 C CA . ASP A 1 77 ? 12.344 -0.319 -3.463 1.00 74.94 77 ASP A CA 1
ATOM 591 C C . ASP A 1 77 ? 12.690 1.167 -3.696 1.00 74.94 77 ASP A C 1
ATOM 593 O O . ASP A 1 77 ? 13.625 1.508 -4.410 1.00 74.94 77 ASP A O 1
ATOM 597 N N . ALA A 1 78 ? 11.949 2.085 -3.067 1.00 76.62 78 ALA A N 1
ATOM 598 C CA . ALA A 1 78 ? 12.156 3.518 -3.247 1.00 76.62 78 ALA A CA 1
ATOM 599 C C . ALA A 1 78 ? 13.453 4.019 -2.582 1.00 76.62 78 ALA A C 1
ATOM 601 O O . ALA A 1 78 ? 13.792 3.626 -1.458 1.00 76.62 78 ALA A O 1
ATOM 602 N N . ASP A 1 79 ? 14.116 4.988 -3.223 1.00 80.62 79 ASP A N 1
ATOM 603 C CA . ASP A 1 79 ? 15.249 5.709 -2.641 1.00 80.62 79 ASP A CA 1
ATOM 604 C C . ASP A 1 79 ? 14.885 6.396 -1.318 1.00 80.62 79 ASP A C 1
ATOM 606 O O . ASP A 1 79 ? 13.756 6.851 -1.099 1.00 80.62 79 ASP A O 1
ATOM 610 N N . ASP A 1 80 ? 15.886 6.580 -0.452 1.00 82.94 80 ASP A N 1
ATOM 611 C CA . ASP A 1 80 ? 15.708 7.208 0.863 1.00 82.94 80 ASP A CA 1
ATOM 612 C C . ASP A 1 80 ? 15.099 8.621 0.762 1.00 82.94 80 ASP A C 1
ATOM 614 O O . ASP A 1 80 ? 14.322 9.040 1.620 1.00 82.94 80 ASP A O 1
ATOM 618 N N . VAL A 1 81 ? 15.391 9.346 -0.325 1.00 82.94 81 VAL A N 1
ATOM 619 C CA . VAL A 1 81 ? 14.813 10.669 -0.610 1.00 82.94 81 VAL A CA 1
ATOM 620 C C . VAL A 1 81 ? 13.305 10.574 -0.845 1.00 82.94 81 VAL A C 1
ATOM 622 O O . VAL A 1 81 ? 12.540 11.323 -0.229 1.00 82.94 81 VAL A O 1
ATOM 625 N N . THR A 1 82 ? 12.870 9.650 -1.701 1.00 80.81 82 THR A N 1
ATOM 626 C CA . THR A 1 82 ? 11.453 9.405 -1.996 1.00 80.81 82 THR A CA 1
ATOM 627 C C . THR A 1 82 ? 10.735 8.931 -0.738 1.00 80.81 82 THR A C 1
ATOM 629 O O . THR A 1 82 ? 9.717 9.512 -0.356 1.00 80.81 82 THR A O 1
ATOM 632 N N . ARG A 1 83 ? 11.331 7.983 -0.002 1.00 83.69 83 ARG A N 1
ATOM 633 C CA . ARG A 1 83 ? 10.814 7.496 1.283 1.00 83.69 83 ARG A CA 1
ATOM 634 C C . ARG A 1 83 ? 10.599 8.632 2.281 1.00 83.69 83 ARG A C 1
ATOM 636 O O . ARG A 1 83 ? 9.507 8.766 2.830 1.00 83.69 83 ARG A O 1
ATOM 643 N N . ARG A 1 84 ? 11.595 9.501 2.487 1.00 84.81 84 ARG A N 1
ATOM 644 C CA . ARG A 1 84 ? 11.473 10.647 3.407 1.00 84.81 84 ARG A CA 1
ATOM 645 C C . ARG A 1 84 ? 10.371 11.614 2.992 1.00 84.81 84 ARG A C 1
ATOM 647 O O . ARG A 1 84 ? 9.640 12.092 3.860 1.00 84.81 84 ARG A O 1
ATOM 654 N N . ARG A 1 85 ? 10.231 11.904 1.694 1.00 83.06 85 ARG A N 1
ATOM 655 C CA . ARG A 1 85 ? 9.185 12.805 1.181 1.00 83.06 85 ARG A CA 1
ATOM 656 C C . ARG A 1 85 ? 7.786 12.244 1.423 1.00 83.06 85 ARG A C 1
ATOM 658 O O . ARG A 1 85 ? 6.938 12.959 1.953 1.00 83.06 85 ARG A O 1
ATOM 665 N N . TRP A 1 86 ? 7.572 10.965 1.119 1.00 84.75 86 TRP A N 1
ATOM 666 C CA . TRP A 1 86 ? 6.295 10.286 1.346 1.00 84.75 86 TRP A CA 1
ATOM 667 C C . TRP A 1 86 ? 5.948 10.189 2.837 1.00 84.75 86 TRP A C 1
ATOM 669 O O . TRP A 1 86 ? 4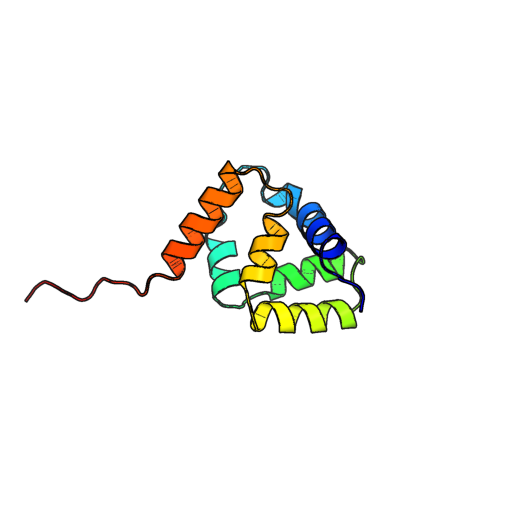.827 10.513 3.224 1.00 84.75 86 TRP A O 1
ATOM 679 N N . LEU A 1 87 ? 6.911 9.843 3.700 1.00 85.44 87 LEU A N 1
ATOM 680 C CA . LEU A 1 87 ? 6.710 9.806 5.157 1.00 85.44 87 LEU A CA 1
ATOM 681 C C . LEU A 1 87 ? 6.416 11.192 5.752 1.00 85.44 87 LEU A C 1
ATOM 683 O O . LEU A 1 87 ? 5.606 11.316 6.676 1.00 85.44 87 LEU A O 1
ATOM 687 N N . SER A 1 88 ? 7.046 12.238 5.213 1.00 86.31 88 SER A N 1
ATOM 688 C CA . SER A 1 88 ? 6.792 13.623 5.626 1.00 86.31 88 SER A CA 1
ATOM 689 C C . SER A 1 88 ? 5.381 14.060 5.233 1.00 86.31 88 SER A C 1
ATOM 691 O O . SER A 1 88 ? 4.643 14.575 6.072 1.00 86.31 88 SER A O 1
ATOM 693 N N . ALA A 1 89 ? 4.967 13.784 3.991 1.00 85.25 89 ALA A N 1
ATOM 694 C CA . ALA A 1 89 ? 3.612 14.061 3.517 1.00 85.25 89 ALA A CA 1
ATOM 695 C C . ALA A 1 89 ? 2.556 13.262 4.304 1.00 85.25 89 ALA A C 1
ATOM 697 O O . ALA A 1 89 ? 1.515 13.802 4.670 1.00 85.25 89 ALA A O 1
ATOM 698 N N . TRP A 1 90 ? 2.848 12.005 4.648 1.00 86.44 90 TRP A N 1
ATOM 699 C CA . TRP A 1 90 ? 1.967 11.161 5.458 1.00 86.44 90 TRP A CA 1
ATOM 700 C C . TRP A 1 90 ? 1.784 11.727 6.866 1.00 86.44 90 TRP A C 1
ATOM 702 O O . TRP A 1 90 ? 0.675 11.785 7.394 1.00 86.44 90 TRP A O 1
ATOM 712 N N . SER A 1 91 ? 2.878 12.185 7.476 1.00 86.00 91 SER A N 1
ATOM 713 C CA . SER A 1 91 ? 2.840 12.805 8.801 1.00 86.00 91 SER A CA 1
ATOM 714 C C . SER A 1 91 ? 2.016 14.093 8.801 1.00 86.00 91 SER A C 1
ATOM 716 O O . SER A 1 91 ? 1.292 14.337 9.762 1.00 86.00 91 SER A O 1
ATOM 718 N N . ALA A 1 92 ? 2.052 14.865 7.711 1.00 85.44 92 ALA A N 1
ATOM 719 C CA . ALA A 1 92 ? 1.211 16.048 7.542 1.00 85.44 92 ALA A CA 1
ATOM 720 C C . ALA A 1 92 ? -0.290 15.710 7.435 1.00 85.44 92 ALA A C 1
ATOM 722 O O . ALA A 1 92 ? -1.113 16.481 7.914 1.00 85.44 92 ALA A O 1
ATOM 723 N N . LEU A 1 93 ? -0.663 14.554 6.866 1.00 81.75 93 LEU A N 1
ATOM 724 C CA . LEU A 1 93 ? -2.059 14.080 6.842 1.00 81.75 93 LEU A CA 1
ATOM 725 C C . LEU A 1 93 ? -2.551 13.594 8.213 1.00 81.75 93 LEU A C 1
ATOM 727 O O . LEU A 1 93 ? -3.740 13.658 8.507 1.00 81.75 93 LEU A O 1
ATOM 731 N N . ASN A 1 94 ? -1.637 13.092 9.046 1.00 76.62 94 ASN A N 1
ATOM 732 C CA . ASN A 1 94 ? -1.936 12.645 10.406 1.00 76.62 94 ASN A CA 1
ATOM 733 C C . ASN A 1 94 ? -2.007 13.785 11.423 1.00 76.62 94 ASN A C 1
ATOM 735 O O . ASN A 1 94 ? -2.489 13.562 12.535 1.00 76.62 94 ASN A O 1
ATOM 739 N N . GLN A 1 95 ? -1.516 14.979 11.085 1.00 72.31 95 GLN A N 1
ATOM 740 C CA . GLN A 1 95 ? -1.747 16.142 11.924 1.00 72.31 95 GLN A CA 1
ATOM 741 C C . GLN A 1 95 ? -3.244 16.469 11.864 1.00 72.31 95 GLN A C 1
ATOM 743 O O . GLN A 1 95 ? -3.748 16.779 10.781 1.00 72.31 95 GLN A O 1
ATOM 748 N N . PRO A 1 96 ? -3.982 16.398 12.992 1.00 55.03 96 PRO A N 1
ATOM 749 C CA . PRO A 1 96 ? -5.305 16.996 13.027 1.00 55.03 96 PRO A CA 1
ATOM 750 C C . PRO A 1 96 ? -5.093 18.456 12.654 1.00 55.03 96 PRO A C 1
ATOM 752 O O . PRO A 1 96 ? -4.183 19.080 13.191 1.00 55.03 96 PRO A O 1
ATOM 755 N N . SER A 1 97 ? -5.860 18.967 11.695 1.00 51.50 97 SER A N 1
ATOM 756 C CA . SER A 1 97 ? -5.785 20.357 11.254 1.00 51.50 97 SER A CA 1
ATOM 757 C C . SER A 1 97 ? -5.755 21.286 12.470 1.00 51.50 97 SER A C 1
ATOM 759 O O . SER A 1 97 ? -6.796 21.587 13.058 1.00 51.50 97 SER A O 1
ATOM 761 N N . GLU A 1 98 ? -4.566 21.716 12.883 1.00 49.59 98 GLU A N 1
ATOM 762 C CA . GLU A 1 98 ? -4.385 22.680 13.958 1.00 49.59 98 GLU A CA 1
ATOM 763 C C . GLU A 1 98 ? -4.611 24.046 13.314 1.00 49.59 98 GLU A C 1
ATOM 765 O O . GLU A 1 98 ? -3.704 24.760 12.902 1.00 49.59 98 GLU A O 1
ATOM 770 N N . SER A 1 99 ? -5.877 24.328 13.021 1.00 49.16 99 SER A N 1
ATOM 771 C CA . SER A 1 99 ? -6.317 25.544 12.338 1.00 49.16 99 SER A CA 1
ATOM 772 C C . SER A 1 99 ? -7.706 25.918 12.841 1.00 49.16 99 SER A C 1
ATOM 774 O O . SER A 1 99 ? -8.653 26.036 12.073 1.00 49.16 99 SER A O 1
ATOM 776 N N . ALA A 1 100 ? -7.843 26.035 14.162 1.00 54.00 100 ALA A N 1
ATOM 777 C CA . ALA A 1 100 ? -9.020 26.627 14.800 1.00 54.00 100 ALA A CA 1
ATOM 778 C C . ALA A 1 100 ? -8.703 27.200 16.195 1.00 54.00 100 ALA A C 1
ATOM 780 O O . ALA A 1 100 ? -9.498 27.059 17.116 1.00 54.00 100 ALA A O 1
ATOM 781 N N . LYS A 1 101 ? -7.526 27.802 16.368 1.00 50.66 101 LYS A N 1
ATOM 782 C CA . LYS A 1 101 ? -7.127 28.682 17.483 1.00 50.66 101 LYS A CA 1
ATOM 783 C C . LYS A 1 101 ? -6.024 29.540 16.853 1.00 50.66 101 LYS A C 1
ATOM 785 O O . LYS A 1 101 ? -5.068 28.973 16.354 1.00 50.66 101 LYS A O 1
ATOM 790 N N . ASP A 1 102 ? -6.171 30.817 16.534 1.00 52.94 102 ASP A N 1
ATOM 791 C CA . ASP A 1 102 ? -6.634 31.940 17.329 1.00 52.94 102 ASP A CA 1
ATOM 792 C C . ASP A 1 102 ? -6.960 33.104 16.370 1.00 52.94 102 ASP A C 1
ATOM 794 O O . ASP A 1 102 ? -6.084 33.551 15.630 1.00 52.94 102 ASP A O 1
ATOM 798 N N . TYR A 1 103 ? -8.194 33.614 16.385 1.00 53.25 103 TYR A N 1
ATOM 799 C CA . TYR A 1 103 ? -8.473 35.041 16.165 1.00 53.25 103 TYR A CA 1
ATOM 800 C C . TYR A 1 103 ? -9.874 35.341 16.713 1.00 53.25 103 TYR A C 1
ATOM 802 O O . TYR A 1 103 ? -10.880 35.168 16.023 1.00 53.25 103 TYR A O 1
ATOM 810 N N . ALA A 1 104 ? -9.929 35.696 17.994 1.00 61.41 104 ALA A N 1
ATOM 811 C CA . ALA A 1 104 ? -11.075 36.318 18.646 1.00 61.41 104 ALA A CA 1
ATOM 812 C C . ALA A 1 104 ? -10.614 37.659 19.219 1.00 61.41 104 ALA A C 1
ATOM 814 O O . ALA A 1 104 ? -9.467 37.699 19.723 1.00 61.41 104 ALA A O 1
#